Protein AF-A0A8D8GFH3-F1 (afdb_monomer_lite)

Structure (mmCIF, N/CA/C/O backbone):
data_AF-A0A8D8GFH3-F1
#
_entry.id   AF-A0A8D8GFH3-F1
#
loop_
_atom_site.group_PDB
_atom_site.id
_atom_site.type_symbol
_atom_site.label_atom_id
_atom_site.label_alt_id
_atom_site.label_comp_id
_atom_site.label_asym_id
_atom_site.label_entity_id
_atom_site.label_seq_id
_atom_site.pdbx_PDB_ins_code
_atom_site.Cartn_x
_atom_site.Cartn_y
_atom_site.Cartn_z
_atom_site.occupancy
_atom_site.B_iso_or_equiv
_atom_site.auth_seq_id
_atom_site.auth_comp_id
_atom_site.auth_asym_id
_atom_site.auth_atom_id
_atom_site.pdbx_PDB_model_num
ATOM 1 N N . MET A 1 1 ? 18.811 3.735 5.723 1.00 39.22 1 MET A N 1
ATOM 2 C CA . MET A 1 1 ? 17.734 2.900 6.300 1.00 39.22 1 MET A CA 1
ATOM 3 C C . MET A 1 1 ? 17.275 1.910 5.235 1.00 39.22 1 MET A C 1
ATOM 5 O O . MET A 1 1 ? 16.913 2.349 4.151 1.00 39.22 1 MET A O 1
ATOM 9 N N . ASN A 1 2 ? 17.375 0.601 5.486 1.00 45.66 2 ASN A N 1
ATOM 10 C CA . ASN A 1 2 ? 16.942 -0.440 4.546 1.00 45.66 2 ASN A CA 1
ATOM 11 C C . ASN A 1 2 ? 15.467 -0.772 4.809 1.00 45.66 2 ASN A C 1
ATOM 13 O O . ASN A 1 2 ? 15.152 -1.454 5.780 1.00 45.66 2 ASN A O 1
ATOM 17 N N . PHE A 1 3 ? 14.563 -0.283 3.960 1.00 50.16 3 PHE A N 1
ATOM 18 C CA . PHE A 1 3 ? 13.134 -0.605 4.031 1.00 50.16 3 PHE A CA 1
ATOM 19 C C . PHE A 1 3 ? 12.883 -1.951 3.352 1.00 50.16 3 PHE A C 1
ATOM 21 O O . PHE A 1 3 ? 12.382 -2.020 2.232 1.00 50.16 3 PHE A O 1
ATOM 28 N N . ARG A 1 4 ? 13.313 -3.034 4.007 1.00 62.78 4 ARG A N 1
ATOM 29 C CA . ARG A 1 4 ? 13.026 -4.392 3.543 1.00 62.78 4 ARG A CA 1
ATOM 30 C C . ARG A 1 4 ? 11.594 -4.749 3.932 1.00 62.78 4 ARG A C 1
ATOM 32 O O . ARG A 1 4 ? 11.185 -4.516 5.070 1.00 62.78 4 ARG A O 1
ATOM 39 N N . PHE A 1 5 ? 10.849 -5.317 2.991 1.00 64.62 5 PHE A N 1
ATOM 40 C CA . PHE A 1 5 ? 9.563 -5.937 3.279 1.00 64.62 5 PHE A CA 1
ATOM 41 C C . PHE A 1 5 ? 9.775 -7.066 4.299 1.00 64.62 5 PHE A C 1
ATOM 43 O O . PHE A 1 5 ? 10.548 -7.996 4.062 1.00 64.62 5 PHE A O 1
ATOM 50 N N . GLN A 1 6 ? 9.149 -6.947 5.470 1.00 64.31 6 GLN A N 1
ATOM 51 C CA . GLN A 1 6 ? 9.211 -7.965 6.516 1.00 64.31 6 GLN A CA 1
ATOM 52 C C . GLN A 1 6 ? 7.982 -8.866 6.412 1.00 64.31 6 GLN A C 1
ATOM 54 O O . GLN A 1 6 ? 6.933 -8.601 7.004 1.00 64.31 6 GLN A O 1
ATOM 59 N N . ARG A 1 7 ? 8.133 -9.960 5.661 1.00 54.84 7 ARG A N 1
ATOM 60 C CA . ARG A 1 7 ? 7.148 -11.040 5.599 1.00 54.84 7 ARG A CA 1
ATOM 61 C C . ARG A 1 7 ? 6.998 -11.669 6.987 1.00 54.84 7 ARG A C 1
ATOM 63 O O . ARG A 1 7 ? 7.903 -12.351 7.459 1.00 54.84 7 ARG A O 1
ATOM 70 N N . GLN A 1 8 ? 5.855 -11.478 7.643 1.00 54.62 8 GLN A N 1
ATOM 71 C CA . GLN A 1 8 ? 5.451 -12.362 8.739 1.00 54.62 8 GLN A CA 1
ATOM 72 C C . GLN A 1 8 ? 4.660 -13.507 8.116 1.00 54.62 8 GLN A C 1
ATOM 74 O O . GLN A 1 8 ? 3.523 -13.326 7.695 1.00 54.62 8 GLN A O 1
ATOM 79 N N . LEU A 1 9 ? 5.293 -14.673 8.008 1.00 47.00 9 LEU A N 1
ATOM 80 C CA . LEU A 1 9 ? 4.669 -15.902 7.530 1.00 47.00 9 LEU A CA 1
ATOM 81 C C . LEU A 1 9 ? 3.584 -16.340 8.531 1.00 47.00 9 LEU A C 1
ATOM 83 O O . LEU A 1 9 ? 3.854 -17.070 9.477 1.00 47.00 9 LEU A O 1
ATOM 87 N N . ALA A 1 10 ? 2.350 -15.889 8.322 1.00 39.53 10 ALA A N 1
ATOM 88 C CA . ALA A 1 10 ? 1.160 -16.504 8.892 1.00 39.53 10 ALA A CA 1
ATOM 89 C C . ALA A 1 10 ? 0.325 -17.035 7.724 1.00 39.53 10 ALA A C 1
ATOM 91 O O . ALA A 1 10 ? -0.402 -16.297 7.064 1.00 39.53 10 ALA A O 1
ATOM 92 N N . ARG A 1 11 ? 0.495 -18.329 7.427 1.00 39.97 11 ARG A N 1
ATOM 93 C CA . ARG A 1 11 ? -0.386 -19.078 6.528 1.00 39.97 11 ARG A CA 1
ATOM 94 C C . ARG A 1 11 ? -1.820 -18.976 7.054 1.00 39.97 11 ARG A C 1
ATOM 96 O O . ARG A 1 11 ? -2.107 -19.498 8.124 1.00 39.97 11 ARG A O 1
ATOM 103 N N . ASN A 1 12 ? -2.707 -18.379 6.271 1.00 35.22 12 ASN A N 1
ATOM 104 C CA . ASN A 1 12 ? -4.047 -18.914 6.068 1.00 35.22 12 ASN A CA 1
ATOM 105 C C . ASN A 1 12 ? -4.534 -18.448 4.699 1.00 35.22 12 ASN A C 1
ATOM 107 O O . ASN A 1 12 ? -4.760 -17.264 4.466 1.00 35.22 12 ASN A O 1
ATOM 111 N N . VAL A 1 13 ? -4.597 -19.408 3.781 1.00 42.31 13 VAL A N 1
ATOM 112 C CA . VAL A 1 13 ? -5.234 -19.251 2.479 1.00 42.31 13 VAL A CA 1
ATOM 113 C C . VAL A 1 13 ? -6.728 -19.345 2.742 1.00 42.31 13 VAL A C 1
ATOM 115 O O . VAL A 1 13 ? -7.202 -20.327 3.310 1.00 42.31 13 VAL A O 1
ATOM 118 N N . SER A 1 14 ? -7.469 -18.313 2.377 1.00 37.19 14 SER A N 1
ATOM 119 C CA . SER A 1 14 ? -8.915 -18.411 2.246 1.00 37.19 14 SER A CA 1
ATOM 120 C C . SER A 1 14 ? -9.296 -17.582 1.035 1.00 37.19 14 SER A C 1
ATOM 122 O O . SER A 1 14 ? -9.173 -16.356 1.050 1.00 37.19 14 SER A O 1
ATOM 124 N N . ASP A 1 15 ? -9.657 -18.304 -0.022 1.00 43.97 15 ASP A N 1
ATOM 125 C CA . ASP A 1 15 ? -10.287 -17.799 -1.231 1.00 43.97 15 ASP A CA 1
ATOM 126 C C . ASP A 1 15 ? -11.430 -16.852 -0.880 1.00 43.97 15 ASP A C 1
ATOM 128 O O . ASP A 1 15 ? -12.346 -17.243 -0.159 1.00 43.97 15 ASP A O 1
ATOM 132 N N . LEU A 1 16 ? -11.405 -15.634 -1.422 1.00 42.84 16 LEU A N 1
ATOM 133 C CA . LEU A 1 16 ? -12.614 -14.838 -1.595 1.00 42.84 16 LEU A CA 1
ATOM 134 C C . LEU A 1 16 ? -12.571 -14.156 -2.961 1.00 42.84 16 LEU A C 1
ATOM 136 O O . LEU A 1 16 ? -11.611 -13.474 -3.320 1.00 42.84 16 LEU A O 1
ATOM 140 N N . SER A 1 17 ? -13.622 -14.442 -3.720 1.00 40.19 17 SER A N 1
ATOM 141 C CA . SER A 1 17 ? -13.832 -14.140 -5.127 1.00 40.19 17 SER A CA 1
ATOM 142 C C . SER A 1 17 ? -14.136 -12.668 -5.417 1.00 40.19 17 SER A C 1
ATOM 144 O O . SER A 1 17 ? -14.586 -11.911 -4.562 1.00 40.19 17 SER A O 1
ATOM 146 N N . MET A 1 18 ? -13.931 -12.332 -6.690 1.00 51.75 18 MET A N 1
ATOM 147 C CA . MET A 1 18 ? -14.259 -11.100 -7.414 1.00 51.75 18 MET A CA 1
ATOM 148 C C . MET A 1 18 ? -15.718 -10.616 -7.282 1.00 51.75 18 MET A C 1
ATOM 150 O O . MET A 1 18 ? -16.631 -11.433 -7.371 1.00 51.75 18 MET A O 1
ATOM 154 N N . ALA A 1 19 ? -15.895 -9.289 -7.202 1.00 44.94 19 ALA A N 1
ATOM 155 C CA . ALA A 1 19 ? -16.956 -8.450 -7.808 1.00 44.94 19 ALA A CA 1
ATOM 156 C C . ALA A 1 19 ? -16.623 -6.978 -7.451 1.00 44.94 19 ALA A C 1
ATOM 158 O O . ALA A 1 19 ? -16.499 -6.652 -6.275 1.00 44.94 19 ALA A O 1
ATOM 159 N N . ASP A 1 20 ? -16.098 -6.145 -8.354 1.00 44.56 20 ASP A N 1
ATOM 160 C CA . ASP A 1 20 ? -16.771 -5.300 -9.363 1.00 44.56 20 ASP A CA 1
ATOM 161 C C . ASP A 1 20 ? -17.865 -4.355 -8.826 1.00 44.56 20 ASP A C 1
ATOM 163 O O . ASP A 1 20 ? -18.964 -4.804 -8.510 1.00 44.56 20 ASP A O 1
ATOM 167 N N . SER A 1 21 ? -17.565 -3.047 -8.770 1.00 48.81 21 SER A N 1
ATOM 168 C CA . SER A 1 21 ? -18.342 -1.967 -9.422 1.00 48.81 21 SER A CA 1
ATOM 169 C C . SER A 1 21 ? -18.085 -0.583 -8.804 1.00 48.81 21 SER A C 1
ATOM 171 O O . SER A 1 21 ? -18.292 -0.365 -7.615 1.00 48.81 21 SER A O 1
ATOM 173 N N . GLY A 1 22 ? -17.727 0.372 -9.670 1.00 36.47 22 GLY A N 1
ATOM 174 C CA . GLY A 1 22 ? -18.388 1.682 -9.740 1.00 36.47 22 GLY A CA 1
ATOM 175 C C . GLY A 1 22 ? -18.025 2.763 -8.719 1.00 36.47 22 GLY A C 1
ATOM 176 O O . GLY A 1 22 ? -18.653 2.895 -7.675 1.00 36.47 22 GLY A O 1
ATOM 177 N N . PHE A 1 23 ? -17.101 3.643 -9.106 1.00 45.78 23 PHE A N 1
ATOM 178 C CA . PHE A 1 23 ? -16.964 4.991 -8.550 1.00 45.78 23 PHE A CA 1
ATOM 179 C C . PHE A 1 23 ? -18.171 5.845 -8.971 1.00 45.78 23 PHE A C 1
ATOM 181 O O . PHE A 1 23 ? -18.393 6.055 -10.162 1.00 45.78 23 PHE A O 1
ATOM 188 N N . GLY A 1 24 ? -18.928 6.344 -7.997 1.00 37.34 24 GLY A N 1
ATOM 189 C CA . GLY A 1 24 ? -20.007 7.309 -8.191 1.00 37.34 24 GLY A CA 1
ATOM 190 C C . GLY A 1 24 ? -20.052 8.265 -7.008 1.00 37.34 24 GLY A C 1
ATOM 191 O O . GLY A 1 24 ? -20.687 7.983 -5.996 1.00 37.34 24 GLY A O 1
ATOM 192 N N . SER A 1 25 ? -19.315 9.366 -7.120 1.00 54.28 25 SER A N 1
ATOM 193 C CA . SER A 1 25 ? -19.475 10.530 -6.254 1.00 54.28 25 SER A CA 1
ATOM 194 C C . SER A 1 25 ? -20.793 11.211 -6.591 1.00 54.28 25 SER A C 1
ATOM 196 O O . SER A 1 25 ? -20.949 11.617 -7.732 1.00 54.28 25 SER A O 1
ATOM 198 N N . ASP A 1 26 ? -21.679 11.363 -5.608 1.00 39.81 26 ASP A N 1
ATOM 199 C CA . ASP A 1 26 ? -22.520 12.554 -5.446 1.00 39.81 26 ASP A CA 1
ATOM 200 C C . ASP A 1 26 ? -23.085 12.581 -4.019 1.00 39.81 26 ASP A C 1
ATOM 202 O O . ASP A 1 26 ? -23.934 11.783 -3.622 1.00 39.81 26 ASP A O 1
ATOM 206 N N . ALA A 1 27 ? -22.562 13.503 -3.211 1.00 49.94 27 ALA A N 1
ATOM 207 C CA . ALA A 1 27 ? -23.047 13.766 -1.866 1.00 49.94 27 ALA A CA 1
ATOM 208 C C . ALA A 1 27 ? -24.216 14.758 -1.939 1.00 49.94 27 ALA A C 1
ATOM 210 O O . ALA A 1 27 ? -24.003 15.963 -2.038 1.00 49.94 27 ALA A O 1
ATOM 211 N N . THR A 1 28 ? -25.450 14.257 -1.854 1.00 47.88 28 THR A N 1
ATOM 212 C CA . THR A 1 28 ? -26.627 15.071 -1.512 1.00 47.88 28 THR A CA 1
ATOM 213 C C . THR A 1 28 ? -27.231 14.541 -0.218 1.00 47.88 28 THR A C 1
ATOM 215 O O . THR A 1 28 ? -27.579 13.368 -0.103 1.00 47.88 28 THR A O 1
ATOM 218 N N . ALA A 1 29 ? -27.304 15.414 0.785 1.00 60.75 29 ALA A N 1
ATOM 219 C CA . ALA A 1 29 ? -27.853 15.123 2.099 1.00 60.75 29 ALA A CA 1
ATOM 220 C C . ALA A 1 29 ? -29.370 14.900 2.033 1.00 60.75 29 ALA A C 1
ATOM 222 O O . ALA A 1 29 ? -30.078 15.721 1.454 1.00 60.75 29 ALA A O 1
ATOM 223 N N . SER A 1 30 ? -29.878 13.853 2.689 1.00 45.44 30 SER A N 1
ATOM 224 C CA . SER A 1 30 ? -31.253 13.803 3.206 1.00 45.44 30 SER A CA 1
ATOM 225 C C . SER A 1 30 ? -31.409 12.718 4.273 1.00 45.44 30 SER A C 1
ATOM 227 O O . SER A 1 30 ? -31.017 11.569 4.091 1.00 45.44 30 SER A O 1
ATOM 229 N N . THR A 1 31 ? -31.995 13.123 5.395 1.00 56.75 31 THR A N 1
ATOM 230 C CA . THR A 1 31 ? -32.402 12.297 6.534 1.00 56.75 31 THR A CA 1
ATOM 231 C C . THR A 1 31 ? -33.651 11.482 6.188 1.00 56.75 31 THR A C 1
ATOM 233 O O . THR A 1 31 ? -34.664 12.069 5.817 1.00 56.75 31 THR A O 1
ATOM 236 N N . ALA A 1 32 ? -33.624 10.159 6.381 1.00 44.66 32 ALA A N 1
ATOM 237 C CA . ALA A 1 32 ? -34.824 9.322 6.472 1.00 44.66 32 ALA A CA 1
ATOM 238 C C . ALA A 1 32 ? -34.567 8.085 7.357 1.00 44.66 32 ALA A C 1
ATOM 240 O O . ALA A 1 32 ? -33.535 7.427 7.239 1.00 44.66 32 ALA A O 1
ATOM 241 N N . ASN A 1 33 ? -35.508 7.805 8.263 1.00 55.91 33 ASN A N 1
ATOM 242 C CA . ASN A 1 33 ? -35.504 6.681 9.202 1.00 55.91 33 ASN A CA 1
ATOM 243 C C . ASN A 1 33 ? -35.564 5.317 8.490 1.00 55.91 33 ASN A C 1
ATOM 245 O O . ASN A 1 33 ? -36.371 5.126 7.585 1.00 55.91 33 ASN A O 1
ATOM 249 N N . GLY A 1 34 ? -34.771 4.358 8.979 1.00 45.69 34 GLY A N 1
ATOM 250 C CA . GLY A 1 34 ? -34.767 2.954 8.559 1.00 45.69 34 GLY A CA 1
ATOM 251 C C . GLY A 1 34 ? -33.372 2.341 8.712 1.00 45.69 34 GLY A C 1
ATOM 252 O O . GLY A 1 34 ? -32.429 2.762 8.044 1.00 45.69 34 GLY A O 1
ATOM 253 N N . GLU A 1 35 ? -33.222 1.381 9.623 1.00 55.16 35 GLU A N 1
ATOM 254 C CA . GLU A 1 35 ? -31.974 0.672 9.936 1.00 55.16 35 GLU A CA 1
ATOM 255 C C . GLU A 1 35 ? -31.426 -0.122 8.735 1.00 55.16 35 GLU A C 1
ATOM 257 O O . GLU A 1 35 ? -31.625 -1.323 8.657 1.00 55.16 35 GLU A O 1
ATOM 262 N N . THR A 1 36 ? -30.713 0.536 7.815 1.00 54.75 36 THR A N 1
ATOM 263 C CA . THR A 1 36 ? -29.675 -0.062 6.935 1.00 54.75 36 THR A CA 1
ATOM 264 C C . THR A 1 36 ? -28.762 0.963 6.245 1.00 54.75 36 THR A C 1
ATOM 266 O O . THR A 1 36 ? -27.746 0.566 5.685 1.00 54.75 36 THR A O 1
ATOM 269 N N . ASN A 1 37 ? -29.022 2.274 6.309 1.00 59.62 37 ASN A N 1
ATOM 270 C CA . ASN A 1 37 ? -28.221 3.275 5.585 1.00 59.62 37 ASN A CA 1
ATOM 271 C C . ASN A 1 37 ? -27.356 4.133 6.515 1.00 59.62 37 ASN A C 1
ATOM 273 O O . ASN A 1 37 ? -27.566 5.339 6.646 1.00 59.62 37 ASN A O 1
ATOM 277 N N . LYS A 1 38 ? -26.357 3.532 7.176 1.00 71.88 38 LYS A N 1
ATOM 278 C CA . LYS A 1 38 ? -25.293 4.349 7.773 1.00 71.88 38 LYS A CA 1
ATOM 279 C C . LYS A 1 38 ? -24.364 4.816 6.643 1.00 71.88 38 LYS A C 1
ATOM 281 O O . LYS A 1 38 ? -23.830 3.957 5.943 1.00 71.88 38 LYS A O 1
ATOM 286 N N . PRO A 1 39 ? -24.145 6.131 6.459 1.00 81.56 39 PRO A N 1
ATOM 287 C CA . PRO A 1 39 ? -23.227 6.616 5.438 1.00 81.56 39 PRO A CA 1
ATOM 288 C C . PRO A 1 39 ? -21.818 6.088 5.714 1.00 81.56 39 PRO A C 1
ATOM 290 O O . PRO A 1 39 ? -21.339 6.139 6.851 1.00 81.56 39 PRO A O 1
ATOM 293 N N . PHE A 1 40 ? -21.177 5.577 4.664 1.00 84.50 40 PHE A N 1
ATOM 294 C CA . PHE A 1 40 ? -19.807 5.082 4.714 1.00 84.50 40 PHE A CA 1
ATOM 295 C C . PHE A 1 40 ? -18.855 6.187 5.182 1.00 84.50 40 PHE A C 1
ATOM 297 O O . PHE A 1 40 ? -18.879 7.312 4.676 1.00 84.50 40 PHE A O 1
ATOM 304 N N . CYS A 1 41 ? -18.008 5.886 6.163 1.00 91.94 41 CYS A N 1
ATOM 305 C CA . CYS A 1 41 ? -17.041 6.849 6.663 1.00 91.94 41 CYS A CA 1
ATOM 306 C C . CYS A 1 41 ? -15.857 6.995 5.694 1.00 91.94 41 CYS A C 1
ATOM 308 O O . CYS A 1 41 ? -14.994 6.124 5.608 1.00 91.94 41 CYS A O 1
ATOM 310 N N . PHE A 1 42 ? -15.761 8.158 5.044 1.00 87.69 42 PHE A N 1
ATOM 311 C CA . PHE A 1 42 ? -14.651 8.522 4.149 1.00 87.69 42 PHE A CA 1
ATOM 312 C C . PHE A 1 42 ? -13.352 8.928 4.869 1.00 87.69 42 PHE A C 1
ATOM 314 O O . PHE A 1 42 ? -12.369 9.287 4.224 1.00 87.69 42 PHE A O 1
ATOM 321 N N . GLY A 1 43 ? -13.325 8.866 6.201 1.00 88.44 43 GLY A N 1
ATOM 322 C CA . GLY A 1 43 ? -12.140 9.159 7.001 1.00 88.44 43 GLY A CA 1
ATOM 323 C C . GLY A 1 43 ? -12.493 9.822 8.325 1.00 88.44 43 GLY A C 1
ATOM 324 O O . GLY A 1 43 ? -13.103 10.886 8.365 1.00 88.44 43 GLY A O 1
ATOM 325 N N . CYS A 1 44 ? -12.089 9.200 9.429 1.00 92.12 44 CYS A N 1
ATOM 326 C CA . CYS A 1 44 ? -12.182 9.780 10.766 1.00 92.12 44 CYS A CA 1
ATOM 327 C C . CYS A 1 44 ? -10.980 9.358 11.622 1.00 92.12 44 CYS A C 1
ATOM 329 O O . CYS A 1 44 ? -10.181 8.514 11.221 1.00 92.12 44 CYS A O 1
ATOM 331 N N . LEU A 1 45 ? -10.874 9.925 12.827 1.00 85.81 45 LEU A N 1
ATOM 332 C CA . LEU A 1 45 ? -9.805 9.620 13.789 1.00 85.81 45 LEU A CA 1
ATOM 333 C C . LEU A 1 45 ? -10.194 8.545 14.821 1.00 85.81 45 LEU A C 1
ATOM 335 O O . LEU A 1 45 ? -9.438 8.273 15.752 1.00 85.81 45 LEU A O 1
ATOM 339 N N . SER A 1 46 ? -11.378 7.938 14.696 1.00 86.19 46 SER A N 1
ATOM 340 C CA . SER A 1 46 ? -11.833 6.929 15.654 1.00 86.19 46 SER A CA 1
ATOM 341 C C . SER A 1 46 ? -11.088 5.608 15.469 1.00 86.19 46 SER A C 1
ATOM 343 O O . SER A 1 46 ? -11.134 4.995 14.403 1.00 86.19 46 SER A O 1
ATOM 345 N N . MET A 1 47 ? -10.486 5.113 16.553 1.00 82.12 47 MET A N 1
ATOM 346 C CA . MET A 1 47 ? -9.803 3.812 16.600 1.00 82.12 47 MET A CA 1
ATOM 347 C C . MET A 1 47 ? -10.745 2.615 16.394 1.00 82.12 47 MET A C 1
ATOM 349 O O . MET A 1 47 ? -10.284 1.512 16.113 1.00 82.12 47 MET A O 1
ATOM 353 N N . TYR A 1 48 ? -12.055 2.827 16.548 1.00 83.75 48 TYR A N 1
ATOM 354 C CA . TYR A 1 48 ? -13.083 1.786 16.477 1.00 83.75 48 TYR A CA 1
ATOM 355 C C . TYR A 1 48 ? -14.011 1.951 15.265 1.00 83.75 48 TYR A C 1
ATOM 357 O O . TYR A 1 48 ? -15.030 1.265 15.172 1.00 83.75 48 TYR A O 1
ATOM 365 N N . CYS A 1 49 ? -13.695 2.862 14.337 1.00 90.44 49 CYS A N 1
ATOM 366 C CA . CYS A 1 49 ? -14.479 3.018 13.116 1.00 90.44 49 CYS A CA 1
ATOM 367 C C . CYS A 1 49 ? -14.287 1.803 12.202 1.00 90.44 49 CYS A C 1
ATOM 369 O O . CYS A 1 49 ? -13.187 1.569 11.701 1.00 90.44 49 CYS A O 1
ATOM 371 N N . LYS A 1 50 ? -15.361 1.035 11.983 1.00 90.88 50 LYS A N 1
ATOM 372 C CA . LYS A 1 50 ? -15.323 -0.189 11.172 1.00 90.88 50 LYS A CA 1
ATOM 373 C C . LYS A 1 50 ? -14.910 0.094 9.727 1.00 90.88 50 LYS A C 1
ATOM 375 O O . LYS A 1 50 ? -13.978 -0.546 9.257 1.00 90.88 50 LYS A O 1
ATOM 380 N N . ASP A 1 51 ? -15.503 1.099 9.092 1.00 93.56 51 ASP A N 1
ATOM 381 C CA . ASP A 1 51 ? -15.228 1.440 7.691 1.00 93.56 51 ASP A CA 1
ATOM 382 C C . ASP A 1 51 ? -13.753 1.835 7.494 1.00 93.56 51 ASP A C 1
ATOM 384 O O . ASP A 1 51 ? -13.066 1.315 6.619 1.00 93.56 51 ASP A O 1
ATOM 388 N N . CYS A 1 52 ? -13.204 2.682 8.376 1.00 91.31 52 CYS A N 1
ATOM 389 C CA . CYS A 1 52 ? -11.789 3.067 8.320 1.00 91.31 52 CYS A CA 1
ATOM 390 C C . CYS A 1 52 ? -10.848 1.865 8.536 1.00 91.31 52 CYS A C 1
ATOM 392 O O . CYS A 1 52 ? -9.818 1.755 7.868 1.00 91.31 52 CYS A O 1
ATOM 394 N N . LEU A 1 53 ? -11.192 0.953 9.456 1.00 90.56 53 LEU A N 1
ATOM 395 C CA . LEU A 1 53 ? -10.424 -0.275 9.699 1.00 90.56 53 LEU A CA 1
ATOM 396 C C . LEU A 1 53 ? -10.479 -1.239 8.507 1.00 90.56 53 LEU A C 1
ATOM 398 O O . LEU A 1 53 ? -9.486 -1.912 8.206 1.00 90.56 53 LEU A O 1
ATOM 402 N N . GLU A 1 54 ? -11.624 -1.316 7.838 1.00 92.69 54 GLU A N 1
ATOM 403 C CA . GLU A 1 54 ? -11.831 -2.135 6.651 1.00 92.69 54 GLU A CA 1
ATOM 404 C C . GLU A 1 54 ? -11.015 -1.607 5.469 1.00 92.69 54 GLU A C 1
ATOM 406 O O . GLU A 1 54 ? -10.186 -2.349 4.938 1.00 92.69 54 GLU A O 1
ATOM 411 N N . ILE A 1 55 ? -11.131 -0.315 5.140 1.00 92.75 55 ILE A N 1
ATOM 412 C CA . ILE A 1 55 ? -10.337 0.327 4.078 1.00 92.75 55 ILE A CA 1
ATOM 413 C C . ILE A 1 55 ? -8.842 0.139 4.336 1.00 92.75 55 ILE A C 1
ATOM 415 O O . ILE A 1 55 ? -8.101 -0.268 3.442 1.00 92.75 55 ILE A O 1
ATOM 419 N N . GLN A 1 56 ? -8.381 0.380 5.569 1.00 92.94 56 GLN A N 1
ATOM 420 C CA . GLN A 1 56 ? -6.973 0.186 5.920 1.00 92.94 56 GLN A CA 1
ATOM 421 C C . GLN A 1 56 ? -6.540 -1.278 5.739 1.00 92.94 56 GLN A C 1
ATOM 423 O O . GLN A 1 56 ? -5.416 -1.543 5.312 1.00 92.94 56 GLN A O 1
ATOM 428 N N . THR A 1 57 ? -7.416 -2.240 6.043 1.00 93.94 57 THR A N 1
ATOM 429 C CA . THR A 1 57 ? -7.137 -3.670 5.845 1.00 93.94 57 THR A CA 1
ATOM 430 C C . THR A 1 57 ? -7.037 -4.025 4.365 1.00 93.94 57 THR A C 1
ATOM 432 O O . THR A 1 57 ? -6.117 -4.748 3.984 1.00 93.94 57 THR A O 1
ATOM 435 N N . ILE A 1 58 ? -7.937 -3.503 3.532 1.00 95.88 58 ILE A N 1
ATOM 436 C CA . ILE A 1 58 ? -7.904 -3.703 2.079 1.00 95.88 58 ILE A CA 1
ATOM 437 C C . ILE A 1 58 ? -6.622 -3.099 1.497 1.00 95.88 58 ILE A C 1
ATOM 439 O O . ILE A 1 58 ? -5.889 -3.790 0.793 1.00 95.88 58 ILE A O 1
ATOM 443 N N . ALA A 1 59 ? -6.295 -1.858 1.861 1.00 96.06 59 ALA A N 1
ATOM 444 C CA . ALA A 1 59 ? -5.095 -1.177 1.387 1.00 96.06 59 ALA A CA 1
ATOM 445 C C . ALA A 1 59 ? -3.805 -1.917 1.791 1.00 96.06 59 ALA A C 1
ATOM 447 O O . ALA A 1 59 ? -2.908 -2.095 0.968 1.00 96.06 59 ALA A O 1
ATOM 448 N N . LEU A 1 60 ? -3.719 -2.415 3.033 1.00 96.00 60 LEU A N 1
ATOM 449 C CA . LEU A 1 60 ? -2.588 -3.241 3.477 1.00 96.00 60 LEU A CA 1
ATOM 450 C C . LEU A 1 60 ? -2.445 -4.511 2.630 1.00 96.00 60 LEU A C 1
ATOM 452 O O . LEU A 1 60 ? -1.336 -4.811 2.197 1.00 96.00 60 LEU A O 1
ATOM 456 N N . LYS A 1 61 ? -3.548 -5.225 2.359 1.00 96.62 61 LYS A N 1
ATOM 457 C CA . LYS A 1 61 ? -3.537 -6.432 1.515 1.00 96.62 61 LYS A CA 1
ATOM 458 C C . LYS A 1 61 ? -3.097 -6.129 0.083 1.00 96.62 61 LYS A C 1
ATOM 460 O O . LYS A 1 61 ? -2.317 -6.886 -0.480 1.00 96.62 61 LYS A O 1
ATOM 465 N N . GLN A 1 62 ? -3.569 -5.027 -0.497 1.00 97.88 62 GLN A N 1
ATOM 466 C CA . GLN A 1 62 ? -3.201 -4.622 -1.856 1.00 97.88 62 GLN A CA 1
ATOM 467 C C . GLN A 1 62 ? -1.706 -4.311 -1.971 1.00 97.88 62 GLN A C 1
ATOM 469 O O . GLN A 1 62 ? -1.044 -4.786 -2.891 1.00 97.88 62 GLN A O 1
ATOM 474 N N . VAL A 1 63 ? -1.152 -3.545 -1.025 1.00 97.75 63 VAL A N 1
ATOM 475 C CA . VAL A 1 63 ? 0.286 -3.240 -1.024 1.00 97.75 63 VAL A CA 1
ATOM 476 C C . VAL A 1 63 ? 1.116 -4.498 -0.760 1.00 97.75 63 VAL A C 1
ATOM 478 O O . VAL A 1 63 ? 2.152 -4.686 -1.395 1.00 97.75 63 VAL A O 1
ATOM 481 N N . GLU A 1 64 ? 0.656 -5.387 0.122 1.00 96.81 64 GLU A N 1
ATOM 482 C CA . GLU A 1 64 ? 1.301 -6.680 0.363 1.00 96.81 64 GLU A CA 1
ATOM 483 C C . GLU A 1 64 ? 1.341 -7.558 -0.891 1.00 96.81 64 GLU A C 1
ATOM 485 O O . GLU A 1 64 ? 2.407 -8.071 -1.224 1.00 96.81 64 GLU A O 1
ATOM 490 N N . ASP A 1 65 ? 0.231 -7.683 -1.625 1.00 97.44 65 ASP A N 1
ATOM 491 C CA . ASP A 1 65 ? 0.185 -8.440 -2.883 1.00 97.44 65 ASP A CA 1
ATOM 492 C C . ASP A 1 65 ? 1.171 -7.884 -3.920 1.00 97.44 65 ASP A C 1
ATOM 494 O O . ASP A 1 65 ? 1.946 -8.635 -4.515 1.00 97.44 65 ASP A O 1
ATOM 498 N N . LEU A 1 66 ? 1.218 -6.558 -4.091 1.00 97.06 66 LEU A N 1
ATOM 499 C CA . LEU A 1 66 ? 2.159 -5.916 -5.012 1.00 97.06 66 LEU A CA 1
ATOM 500 C C . LEU A 1 66 ? 3.620 -6.212 -4.643 1.00 97.06 66 LEU A C 1
ATOM 502 O O . LEU A 1 66 ? 4.425 -6.535 -5.522 1.00 97.06 66 LEU A O 1
ATOM 506 N N . LEU A 1 67 ? 3.964 -6.131 -3.354 1.00 96.75 67 LEU A N 1
ATOM 507 C CA . LEU A 1 67 ? 5.315 -6.417 -2.867 1.00 96.75 67 LEU A CA 1
ATOM 508 C C . LEU A 1 67 ? 5.670 -7.907 -2.999 1.00 96.75 67 LEU A C 1
ATOM 510 O O . LEU A 1 67 ? 6.780 -8.227 -3.423 1.00 96.75 67 LEU A O 1
ATOM 514 N N . LEU A 1 68 ? 4.734 -8.816 -2.718 1.00 96.56 68 LEU A N 1
ATOM 515 C CA . LEU A 1 68 ? 4.932 -10.262 -2.876 1.00 96.56 68 LEU A CA 1
ATOM 516 C C . LEU A 1 68 ? 5.098 -10.666 -4.342 1.00 96.56 68 LEU A C 1
ATOM 518 O O . LEU A 1 68 ? 5.939 -11.503 -4.671 1.00 96.56 68 LEU A O 1
ATOM 522 N N . ARG A 1 69 ? 4.326 -10.061 -5.247 1.00 96.50 69 ARG A N 1
ATOM 523 C CA . ARG A 1 69 ? 4.477 -10.289 -6.687 1.00 96.50 69 ARG A CA 1
ATOM 524 C C . ARG A 1 69 ? 5.844 -9.830 -7.170 1.00 96.50 69 ARG A C 1
ATOM 526 O O . ARG A 1 69 ? 6.471 -10.557 -7.939 1.00 96.50 69 ARG A O 1
ATOM 533 N N . LEU A 1 70 ? 6.332 -8.685 -6.697 1.00 95.38 70 LEU A N 1
ATOM 534 C CA . LEU A 1 70 ? 7.684 -8.224 -7.000 1.00 95.38 70 LEU A CA 1
ATOM 535 C C . LEU A 1 70 ? 8.748 -9.206 -6.484 1.00 95.38 70 LEU A C 1
ATOM 537 O O . LEU A 1 70 ? 9.599 -9.632 -7.261 1.00 95.38 70 LEU A O 1
ATOM 541 N N . GLU A 1 71 ? 8.646 -9.633 -5.223 1.00 94.50 71 GLU A N 1
ATOM 542 C CA . GLU A 1 71 ? 9.551 -10.624 -4.618 1.00 94.50 71 GLU A CA 1
ATOM 543 C C . GLU A 1 71 ? 9.559 -11.944 -5.413 1.00 94.50 71 GLU A C 1
ATOM 545 O O . GLU A 1 71 ? 10.616 -12.519 -5.667 1.00 94.50 71 GLU A O 1
ATOM 550 N N . SER A 1 72 ? 8.391 -12.398 -5.885 1.00 95.44 72 SER A N 1
ATOM 551 C CA . SER A 1 72 ? 8.265 -13.624 -6.687 1.00 95.44 72 SER A CA 1
ATOM 552 C C . SER A 1 72 ? 8.938 -13.547 -8.060 1.00 95.44 72 SER A C 1
ATOM 554 O O . SER A 1 72 ? 9.296 -14.573 -8.631 1.00 95.44 72 SER A O 1
ATOM 556 N N . LYS A 1 73 ? 9.078 -12.343 -8.626 1.00 94.44 73 LYS A N 1
ATOM 557 C CA . LYS A 1 73 ? 9.799 -12.133 -9.887 1.00 94.44 73 LYS A CA 1
ATOM 558 C C . LYS A 1 73 ? 11.289 -11.983 -9.638 1.00 94.44 73 LYS A C 1
ATOM 560 O O . LYS A 1 73 ? 12.083 -12.515 -10.405 1.00 94.44 73 LYS A O 1
ATOM 565 N N . GLU A 1 74 ? 11.660 -11.311 -8.555 1.00 94.12 74 GLU A N 1
ATOM 566 C CA . GLU A 1 74 ? 13.051 -11.148 -8.144 1.00 94.12 74 GLU A CA 1
ATOM 567 C C . GLU A 1 74 ? 13.711 -12.494 -7.809 1.00 94.12 74 GLU A C 1
ATOM 569 O O . GLU A 1 74 ? 14.875 -12.698 -8.145 1.00 94.12 74 GLU A O 1
ATOM 574 N N . SER A 1 75 ? 12.953 -13.450 -7.260 1.00 95.69 75 SER A N 1
ATOM 575 C CA . SER A 1 75 ? 13.439 -14.807 -6.971 1.00 95.69 75 SER A CA 1
ATOM 576 C C . SER A 1 75 ? 13.806 -15.638 -8.209 1.00 95.69 75 SER A C 1
ATOM 578 O O . SER A 1 75 ? 14.477 -16.659 -8.071 1.00 95.69 75 SER A O 1
ATOM 580 N N . LEU A 1 76 ? 13.414 -15.206 -9.416 1.00 96.62 76 LEU A N 1
ATOM 581 C CA . LEU A 1 76 ? 13.830 -15.827 -10.682 1.00 96.62 76 LEU A CA 1
ATOM 582 C C . LEU A 1 76 ? 15.261 -15.441 -11.085 1.00 96.62 76 LEU A C 1
ATOM 584 O O . LEU A 1 76 ? 15.801 -15.994 -12.042 1.00 96.62 76 LEU A O 1
ATOM 588 N N . PHE A 1 77 ? 15.874 -14.490 -10.377 1.00 96.06 77 PHE A N 1
ATOM 589 C CA . PHE A 1 77 ? 17.218 -13.998 -10.638 1.00 96.06 77 PHE A CA 1
ATOM 590 C C . PHE A 1 77 ? 18.130 -14.268 -9.437 1.00 96.06 77 PHE A C 1
ATOM 592 O O . PHE A 1 77 ? 17.697 -14.194 -8.290 1.00 96.06 77 PHE A O 1
ATOM 599 N N . PRO A 1 78 ? 19.434 -14.504 -9.661 1.00 95.19 78 PRO A N 1
ATOM 600 C CA . PRO A 1 78 ? 20.393 -14.697 -8.571 1.00 95.19 78 PRO A CA 1
ATOM 601 C C . PRO A 1 78 ? 20.652 -13.412 -7.761 1.00 95.19 78 PRO A C 1
ATOM 603 O O . PRO A 1 78 ? 21.263 -13.464 -6.697 1.00 95.19 78 PRO A O 1
ATOM 606 N N . SER A 1 79 ? 20.239 -12.243 -8.271 1.00 93.56 79 SER A N 1
ATOM 607 C CA . SER A 1 79 ? 20.273 -10.960 -7.559 1.00 93.56 79 SER A CA 1
ATOM 608 C C . SER A 1 79 ? 19.373 -9.914 -8.225 1.00 93.56 79 SER A C 1
ATOM 610 O O . SER A 1 79 ? 19.120 -9.975 -9.432 1.00 93.56 79 SER A O 1
ATOM 612 N N . SER A 1 80 ? 19.001 -8.871 -7.477 1.00 89.38 80 SER A N 1
ATOM 613 C CA . SER A 1 80 ? 18.300 -7.689 -8.001 1.00 89.38 80 SER A CA 1
ATOM 614 C C . SER A 1 80 ? 19.085 -6.990 -9.115 1.00 89.38 80 SER A C 1
ATOM 616 O O . SER A 1 80 ? 18.499 -6.443 -10.045 1.00 89.38 80 SER A O 1
ATOM 618 N N . LYS A 1 81 ? 20.426 -7.025 -9.051 1.00 92.38 81 LYS A N 1
ATOM 619 C CA . LYS A 1 81 ? 21.297 -6.459 -10.090 1.00 92.38 81 LYS A CA 1
ATOM 620 C C . LYS A 1 81 ? 21.171 -7.234 -11.403 1.00 92.38 81 LYS A C 1
ATOM 622 O O . LYS A 1 81 ? 21.096 -6.616 -12.459 1.00 92.38 81 LYS A O 1
ATOM 627 N N . ALA A 1 82 ? 21.101 -8.565 -11.337 1.00 95.12 82 ALA A N 1
ATOM 628 C CA . ALA A 1 82 ? 20.876 -9.407 -12.512 1.00 95.12 82 ALA A CA 1
ATOM 629 C C . ALA A 1 82 ? 19.481 -9.175 -13.117 1.00 95.12 82 ALA A C 1
ATOM 631 O O . ALA A 1 82 ? 19.361 -9.022 -14.330 1.00 95.12 82 ALA A O 1
ATOM 632 N N . MET A 1 83 ? 18.447 -9.050 -12.275 1.00 95.25 83 MET A N 1
ATOM 633 C CA . MET A 1 83 ? 17.102 -8.664 -12.723 1.00 95.25 83 MET A CA 1
ATOM 634 C C . MET A 1 83 ? 17.108 -7.288 -13.399 1.00 95.25 83 MET A C 1
ATOM 636 O O . MET A 1 83 ? 16.540 -7.128 -14.473 1.00 95.25 83 MET A O 1
ATOM 640 N N . GLY A 1 84 ? 17.787 -6.304 -12.802 1.00 94.94 84 GLY A N 1
ATOM 641 C CA . GLY A 1 84 ? 17.916 -4.964 -13.364 1.00 94.94 84 GLY A CA 1
ATOM 642 C C . GLY A 1 84 ? 18.644 -4.946 -14.707 1.00 94.94 84 GLY A C 1
ATOM 643 O O . GLY A 1 84 ? 18.278 -4.159 -15.577 1.00 94.94 84 GLY A O 1
ATOM 644 N N . ALA A 1 85 ? 19.650 -5.803 -14.900 1.00 95.69 85 ALA A N 1
ATOM 645 C CA . ALA A 1 85 ? 20.352 -5.926 -16.177 1.00 95.69 85 ALA A CA 1
ATOM 646 C C . ALA A 1 85 ? 19.439 -6.477 -17.286 1.00 95.69 85 ALA A C 1
ATOM 648 O O . ALA A 1 85 ? 19.486 -5.984 -18.409 1.00 95.69 85 ALA A O 1
ATOM 649 N N . ALA A 1 86 ? 18.581 -7.451 -16.962 1.00 96.25 86 ALA A N 1
ATOM 650 C CA . ALA A 1 86 ? 17.592 -7.996 -17.895 1.00 96.25 86 ALA A CA 1
ATOM 651 C C . ALA A 1 86 ? 16.406 -7.041 -18.134 1.00 96.25 86 ALA A C 1
ATOM 653 O O . ALA A 1 86 ? 15.861 -6.988 -19.233 1.00 96.25 86 ALA A O 1
ATOM 654 N N . TYR A 1 87 ? 16.020 -6.270 -17.114 1.00 96.44 87 TYR A N 1
ATOM 655 C CA . TYR A 1 87 ? 14.887 -5.348 -17.145 1.00 96.44 87 TYR A CA 1
ATOM 656 C C . TYR A 1 87 ? 15.283 -3.979 -16.561 1.00 96.44 87 TYR A C 1
ATOM 658 O O . TYR A 1 87 ? 15.103 -3.733 -15.363 1.00 96.44 87 TYR A O 1
ATOM 666 N N . PRO A 1 88 ? 15.772 -3.040 -17.396 1.00 96.00 88 PRO A N 1
ATOM 667 C CA . PRO A 1 88 ? 16.323 -1.762 -16.931 1.00 96.00 88 PRO A CA 1
ATOM 668 C C . PRO A 1 88 ? 15.361 -0.893 -16.109 1.00 96.00 88 PRO A C 1
ATOM 670 O O . PRO A 1 88 ? 15.804 -0.122 -15.260 1.00 96.00 88 PRO A O 1
ATOM 673 N N . ILE A 1 89 ? 14.041 -1.040 -16.291 1.00 95.50 89 ILE A N 1
ATOM 674 C CA . ILE A 1 89 ? 13.034 -0.304 -15.507 1.00 95.50 89 ILE A CA 1
ATOM 675 C C . ILE A 1 89 ? 13.190 -0.510 -13.993 1.00 95.50 89 ILE A C 1
ATOM 677 O O . ILE A 1 89 ? 12.958 0.426 -13.227 1.00 95.50 89 ILE A O 1
ATOM 681 N N . TYR A 1 90 ? 13.653 -1.687 -13.561 1.00 94.44 90 TYR A N 1
ATOM 682 C CA . TYR A 1 90 ? 13.865 -2.010 -12.147 1.00 94.44 90 TYR A CA 1
ATOM 683 C C . TYR A 1 90 ? 15.063 -1.271 -11.537 1.00 94.44 90 TYR A C 1
ATOM 685 O O . TYR A 1 90 ? 15.189 -1.220 -10.317 1.00 94.44 90 TYR A O 1
ATOM 693 N N . GLN A 1 91 ? 15.920 -0.671 -12.369 1.00 93.50 91 GLN A N 1
ATOM 694 C CA . GLN A 1 91 ? 17.016 0.196 -11.934 1.00 93.50 91 GLN A CA 1
ATOM 695 C C . GLN A 1 91 ? 16.618 1.677 -11.901 1.00 93.50 91 GLN A C 1
ATOM 697 O O . GLN A 1 91 ? 17.338 2.487 -11.324 1.00 93.50 91 GLN A O 1
ATOM 702 N N . SER A 1 92 ? 15.486 2.049 -12.511 1.00 96.62 92 SER A N 1
ATOM 703 C CA . SER A 1 92 ? 15.057 3.447 -12.549 1.00 96.62 92 SER A CA 1
ATOM 704 C C . SER A 1 92 ? 14.742 3.968 -11.146 1.00 96.62 92 SER A C 1
ATOM 706 O O . SER A 1 92 ? 14.045 3.316 -10.361 1.00 96.62 92 SER A O 1
ATOM 708 N N . GLU A 1 93 ? 15.201 5.181 -10.836 1.00 96.62 93 GLU A N 1
ATOM 709 C CA . GLU A 1 93 ? 14.947 5.797 -9.529 1.00 96.62 93 GLU A CA 1
ATOM 710 C C . GLU A 1 93 ? 13.452 5.955 -9.247 1.00 96.62 93 GLU A C 1
ATOM 712 O O . GLU A 1 93 ? 13.009 5.742 -8.121 1.00 96.62 93 GLU A O 1
ATOM 717 N N . ALA A 1 94 ? 12.651 6.241 -10.277 1.00 97.38 94 ALA A N 1
ATOM 718 C CA . ALA A 1 94 ? 11.201 6.345 -10.157 1.00 97.38 94 ALA A CA 1
ATOM 719 C C . ALA A 1 94 ? 10.546 5.013 -9.744 1.00 97.38 94 ALA A C 1
ATOM 721 O O . ALA A 1 94 ? 9.615 4.994 -8.936 1.00 97.38 94 ALA A O 1
ATOM 722 N N . PHE A 1 95 ? 11.011 3.878 -10.279 1.00 96.06 95 PHE A N 1
ATOM 723 C CA . PHE A 1 95 ? 10.518 2.565 -9.862 1.00 96.06 95 PHE A CA 1
ATOM 724 C C . PHE A 1 95 ? 10.977 2.231 -8.440 1.00 96.06 95 PHE A C 1
ATOM 726 O O . PHE A 1 95 ? 10.150 1.937 -7.576 1.00 96.06 95 PHE A O 1
ATOM 733 N N . VAL A 1 96 ? 12.281 2.351 -8.175 1.00 95.31 96 VAL A N 1
ATOM 734 C CA . VAL A 1 96 ? 12.877 2.057 -6.865 1.00 95.31 96 VAL A CA 1
ATOM 735 C C . VAL A 1 96 ? 12.255 2.925 -5.767 1.00 95.31 96 VAL A C 1
ATOM 737 O O . VAL A 1 96 ? 11.955 2.431 -4.680 1.00 95.31 96 VAL A O 1
ATOM 740 N N . GLY A 1 97 ? 12.016 4.206 -6.050 1.00 97.44 97 GLY A N 1
ATOM 741 C CA . GLY A 1 97 ? 11.361 5.148 -5.147 1.00 97.44 97 GLY A CA 1
ATOM 742 C C . GLY A 1 97 ? 9.943 4.716 -4.778 1.00 97.44 97 GLY A C 1
ATOM 743 O O . GLY A 1 97 ? 9.606 4.694 -3.595 1.00 97.44 97 GLY A O 1
ATOM 744 N N . ARG A 1 98 ? 9.136 4.281 -5.757 1.00 97.81 98 ARG A N 1
ATOM 745 C CA . ARG A 1 98 ? 7.780 3.761 -5.503 1.00 97.81 98 ARG A CA 1
ATOM 746 C C . ARG A 1 98 ? 7.795 2.501 -4.641 1.00 97.81 98 ARG A C 1
ATOM 748 O O . ARG A 1 98 ? 7.022 2.414 -3.692 1.00 97.81 98 ARG A O 1
ATOM 755 N N . VAL A 1 99 ? 8.700 1.558 -4.912 1.00 96.69 99 VAL A N 1
ATOM 756 C CA . VAL A 1 99 ? 8.836 0.336 -4.098 1.00 96.69 99 VAL A CA 1
ATOM 757 C C . VAL A 1 99 ? 9.247 0.671 -2.663 1.00 96.69 99 VAL A C 1
ATOM 759 O O . VAL A 1 99 ? 8.639 0.174 -1.718 1.00 96.69 99 VAL A O 1
ATOM 762 N N . LYS A 1 100 ? 10.217 1.575 -2.476 1.00 96.62 100 LYS A N 1
ATOM 763 C CA . LYS A 1 100 ? 10.622 2.046 -1.142 1.00 96.62 100 LYS A CA 1
ATOM 764 C C . LYS A 1 100 ? 9.470 2.713 -0.392 1.00 96.62 100 LYS A C 1
ATOM 766 O O . LYS A 1 100 ? 9.287 2.428 0.790 1.00 96.62 100 LYS A O 1
ATOM 771 N N . ALA A 1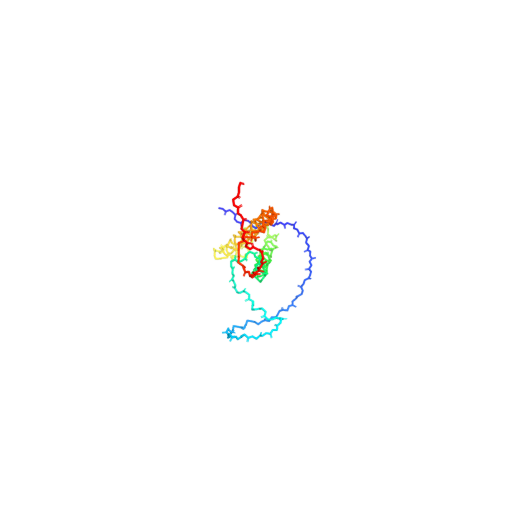 101 ? 8.696 3.562 -1.066 1.00 97.94 101 ALA A N 1
ATOM 772 C CA . ALA A 1 101 ? 7.532 4.218 -0.479 1.00 97.94 101 ALA A CA 1
ATOM 773 C C . ALA A 1 101 ? 6.468 3.199 -0.043 1.00 97.94 101 ALA A C 1
ATOM 775 O O . ALA A 1 101 ? 5.970 3.292 1.077 1.00 97.94 101 ALA A O 1
ATOM 776 N N . MET A 1 102 ? 6.183 2.185 -0.870 1.00 97.81 102 MET A N 1
ATOM 777 C CA . MET A 1 102 ? 5.275 1.087 -0.513 1.00 97.81 102 MET A CA 1
ATOM 778 C C . MET A 1 102 ? 5.766 0.306 0.711 1.00 97.81 102 MET A C 1
ATOM 780 O O . MET A 1 102 ? 4.999 0.114 1.652 1.00 97.81 102 MET A O 1
ATOM 784 N N . CYS A 1 103 ? 7.043 -0.094 0.742 1.00 96.94 103 CYS A N 1
ATOM 785 C CA . CYS A 1 103 ? 7.629 -0.792 1.891 1.00 96.94 103 CYS A CA 1
ATOM 786 C C . CYS A 1 103 ? 7.547 0.043 3.175 1.00 96.94 103 CYS A C 1
ATOM 788 O O . CYS A 1 103 ? 7.183 -0.474 4.232 1.00 96.94 103 CYS A O 1
ATOM 790 N N . LEU A 1 104 ? 7.887 1.333 3.092 1.00 97.31 104 LEU A N 1
ATOM 791 C CA . LEU A 1 104 ? 7.824 2.251 4.225 1.00 97.31 104 LEU A CA 1
ATOM 792 C C . LEU A 1 104 ? 6.388 2.392 4.738 1.00 97.31 104 LEU A C 1
ATOM 794 O O . LEU A 1 104 ? 6.154 2.213 5.933 1.00 97.31 104 LEU A O 1
ATOM 798 N N . TRP A 1 105 ? 5.440 2.674 3.841 1.00 97.50 105 TRP A N 1
ATOM 799 C CA . TRP A 1 105 ? 4.031 2.825 4.187 1.00 97.50 105 TRP A CA 1
ATOM 800 C C . TRP A 1 105 ? 3.481 1.550 4.832 1.00 97.50 105 TRP A C 1
ATOM 802 O O . TRP A 1 105 ? 2.950 1.615 5.936 1.00 97.50 105 TRP A O 1
ATOM 812 N N . TYR A 1 106 ? 3.698 0.382 4.217 1.00 97.00 106 TYR A N 1
ATOM 813 C CA . TYR A 1 106 ? 3.213 -0.897 4.742 1.00 97.00 106 TYR A CA 1
ATOM 814 C C . TYR A 1 106 ? 3.733 -1.160 6.161 1.00 97.00 106 TYR A C 1
ATOM 816 O O . TYR A 1 106 ? 2.956 -1.475 7.066 1.00 97.00 106 TYR A O 1
ATOM 824 N N . ASN A 1 107 ? 5.039 -0.973 6.376 1.00 95.56 107 ASN A N 1
ATOM 825 C CA . ASN A 1 107 ? 5.667 -1.203 7.675 1.00 95.56 107 ASN A CA 1
ATOM 826 C C . ASN A 1 107 ? 5.135 -0.235 8.743 1.00 95.56 107 ASN A C 1
ATOM 828 O O . ASN A 1 107 ? 4.763 -0.676 9.832 1.00 95.56 107 ASN A O 1
ATOM 832 N N . MET A 1 108 ? 5.046 1.062 8.430 1.00 96.50 108 MET A N 1
ATOM 833 C CA . MET A 1 108 ? 4.531 2.069 9.365 1.00 96.50 108 MET A CA 1
ATOM 834 C C . MET A 1 108 ? 3.054 1.835 9.690 1.00 96.50 108 MET A C 1
ATOM 836 O O . MET A 1 108 ? 2.680 1.799 10.860 1.00 96.50 108 MET A O 1
ATOM 840 N N . THR A 1 109 ? 2.207 1.599 8.687 1.00 94.50 109 THR A N 1
ATOM 841 C CA . THR A 1 109 ? 0.770 1.365 8.887 1.00 94.50 109 THR A CA 1
ATOM 842 C C . THR A 1 109 ? 0.513 0.101 9.706 1.00 94.50 109 THR A C 1
ATOM 844 O O . THR A 1 109 ? -0.289 0.129 10.643 1.00 94.50 109 THR A O 1
ATOM 847 N N . LYS A 1 110 ? 1.222 -0.998 9.418 1.00 93.19 110 LYS A N 1
ATOM 848 C CA . LYS A 1 110 ? 1.106 -2.246 10.186 1.00 93.19 110 LYS A CA 1
ATOM 849 C C . LYS A 1 110 ? 1.547 -2.056 11.640 1.00 93.19 110 LYS A C 1
ATOM 851 O O . LYS A 1 110 ? 0.849 -2.509 12.550 1.00 93.19 110 LYS A O 1
ATOM 856 N N . GLN A 1 111 ? 2.661 -1.355 11.864 1.00 94.31 111 GLN A N 1
ATOM 857 C CA . GLN A 1 111 ? 3.151 -1.037 13.205 1.00 94.31 111 GLN A CA 1
ATOM 858 C C . GLN A 1 111 ? 2.152 -0.165 13.971 1.00 94.31 111 GLN A C 1
ATOM 860 O O . GLN A 1 111 ? 1.752 -0.527 15.076 1.00 94.31 111 GLN A O 1
ATOM 865 N N . HIS A 1 112 ? 1.704 0.947 13.386 1.00 92.44 112 HIS A N 1
ATOM 866 C CA . HIS A 1 112 ? 0.750 1.852 14.025 1.00 92.44 112 HIS A CA 1
ATOM 867 C C . HIS A 1 112 ? -0.558 1.149 14.377 1.00 92.44 112 HIS A C 1
ATOM 869 O O . HIS A 1 112 ? -1.068 1.337 15.479 1.00 92.44 112 HIS A O 1
ATOM 875 N N . ARG A 1 113 ? -1.065 0.273 13.503 1.00 89.75 113 ARG A N 1
ATOM 876 C CA . ARG A 1 113 ? -2.252 -0.539 13.794 1.00 89.75 113 ARG A CA 1
ATO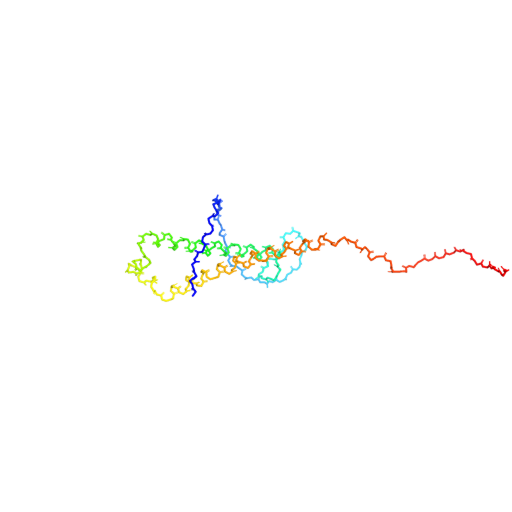M 877 C C . ARG A 1 113 ? -2.048 -1.427 15.021 1.00 89.75 113 ARG A C 1
ATOM 879 O O . ARG A 1 113 ? -2.918 -1.471 15.888 1.00 89.75 113 ARG A O 1
ATOM 886 N N . LEU A 1 114 ? -0.907 -2.109 15.129 1.00 91.06 114 LEU A N 1
ATOM 887 C CA . LEU A 1 114 ? -0.596 -2.931 16.300 1.00 91.06 114 LEU A CA 1
ATOM 888 C C . LEU A 1 114 ? -0.483 -2.079 17.574 1.00 91.06 114 LEU A C 1
ATOM 890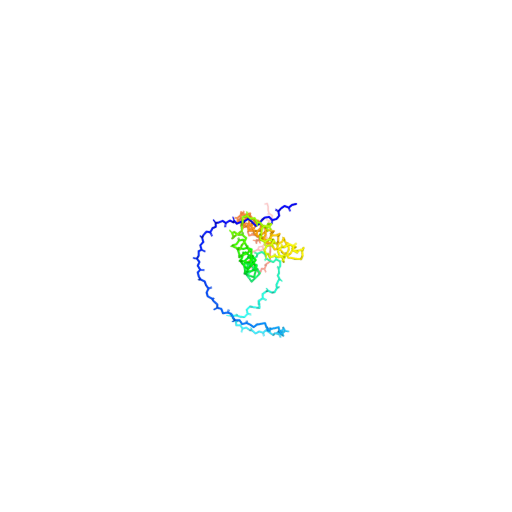 O O . LEU A 1 114 ? -1.067 -2.435 18.597 1.00 91.06 114 LEU A O 1
ATOM 894 N N . THR A 1 115 ? 0.209 -0.939 17.503 1.00 94.56 115 THR A N 1
ATOM 895 C CA . THR A 1 115 ? 0.339 0.006 18.622 1.00 94.56 115 THR A CA 1
ATOM 896 C C . THR A 1 115 ? -1.030 0.488 19.104 1.00 94.56 115 THR A C 1
ATOM 898 O O . THR A 1 115 ? -1.317 0.426 20.297 1.00 94.56 115 THR A O 1
ATOM 901 N N . LEU A 1 116 ? -1.906 0.893 18.183 1.00 90.19 116 LEU A N 1
ATOM 902 C CA . LEU A 1 116 ? -3.269 1.330 18.479 1.00 90.19 116 LEU A CA 1
ATOM 903 C C . LEU A 1 116 ? -4.113 0.211 19.106 1.00 90.19 116 LEU A C 1
ATOM 905 O O . LEU A 1 116 ? -4.817 0.451 20.083 1.00 90.19 116 LEU A O 1
ATOM 909 N N . LEU A 1 117 ? -4.005 -1.025 18.615 1.00 88.25 117 LEU A N 1
ATOM 910 C CA . LEU A 1 117 ? -4.707 -2.169 19.206 1.00 88.25 117 LEU A CA 1
ATOM 911 C C . LEU A 1 117 ? -4.247 -2.463 20.640 1.00 88.25 117 LEU A C 1
ATOM 913 O O . LEU A 1 117 ? -5.077 -2.756 21.501 1.00 88.25 117 LEU A O 1
ATOM 917 N N . ILE A 1 118 ? -2.941 -2.388 20.909 1.00 92.81 118 ILE A N 1
ATOM 918 C CA . ILE A 1 118 ? -2.394 -2.581 22.259 1.00 92.81 118 ILE A CA 1
ATOM 919 C C . ILE A 1 118 ? -2.885 -1.467 23.187 1.00 92.81 118 ILE A C 1
ATOM 921 O O . ILE A 1 118 ? -3.409 -1.762 24.260 1.00 92.81 118 ILE A O 1
ATOM 925 N N . LEU A 1 119 ? -2.785 -0.206 22.757 1.00 92.31 119 LEU A N 1
ATOM 926 C CA . LEU A 1 119 ? -3.266 0.940 23.528 1.00 92.31 119 LEU A CA 1
ATOM 927 C C . LEU A 1 119 ? -4.767 0.835 23.816 1.00 92.31 119 LEU A C 1
ATOM 929 O O . LEU A 1 119 ? -5.174 0.995 24.963 1.00 92.31 119 LEU A O 1
ATOM 933 N N . GLY A 1 120 ? -5.584 0.480 22.820 1.00 88.62 120 GLY A N 1
ATOM 934 C CA . GLY A 1 120 ? -7.023 0.277 22.998 1.00 88.62 120 GLY A CA 1
ATOM 935 C C . GLY A 1 120 ? -7.341 -0.795 24.045 1.00 88.62 120 GLY A C 1
ATOM 936 O O . GLY A 1 120 ? -8.162 -0.570 24.934 1.00 88.62 120 GLY A O 1
ATOM 937 N N . LYS A 1 121 ? -6.632 -1.933 24.014 1.00 88.81 121 LYS A N 1
ATOM 938 C CA . LYS A 1 121 ? -6.775 -2.994 25.027 1.00 88.81 121 LYS A CA 1
ATOM 939 C C . LYS A 1 121 ? -6.368 -2.521 26.423 1.00 88.81 121 LYS A C 1
ATOM 941 O O . LYS A 1 121 ? -7.077 -2.815 27.382 1.00 88.81 121 LYS A O 1
ATOM 946 N N . LEU A 1 122 ? -5.258 -1.793 26.553 1.00 92.56 122 LEU A N 1
ATOM 947 C CA . LEU A 1 122 ? -4.805 -1.251 27.839 1.00 92.56 122 LEU A CA 1
ATOM 948 C C . LEU A 1 122 ? -5.827 -0.266 28.418 1.00 92.56 122 LEU A C 1
ATOM 950 O O . LEU A 1 122 ? -6.209 -0.392 29.579 1.00 92.56 122 LEU A O 1
ATOM 954 N N . LEU A 1 123 ? -6.331 0.657 27.597 1.00 89.12 123 LEU A N 1
ATOM 955 C CA . LEU A 1 123 ? -7.350 1.624 28.006 1.00 89.12 123 LEU A CA 1
ATOM 956 C C . LEU A 1 123 ? -8.649 0.936 28.444 1.00 89.12 123 LEU A C 1
ATOM 958 O O . LEU A 1 123 ? -9.193 1.288 29.488 1.00 89.12 123 LEU A O 1
ATOM 962 N N . ALA A 1 124 ? -9.106 -0.087 27.717 1.00 85.94 124 ALA A N 1
ATOM 963 C CA . ALA A 1 124 ? -10.286 -0.863 28.102 1.00 85.94 124 ALA A CA 1
ATOM 964 C C . ALA A 1 124 ? -10.111 -1.555 29.470 1.00 85.94 124 ALA A C 1
ATOM 966 O O . ALA A 1 124 ? -11.034 -1.575 30.283 1.00 85.94 124 ALA A O 1
ATOM 967 N N . ARG A 1 125 ? -8.912 -2.080 29.768 1.00 88.12 125 ARG A N 1
ATOM 968 C CA . ARG A 1 125 ? -8.602 -2.696 31.074 1.00 88.12 125 ARG A CA 1
ATOM 969 C C . ARG A 1 125 ? -8.568 -1.668 32.204 1.00 88.12 125 ARG A C 1
ATOM 971 O O . ARG A 1 125 ? -9.085 -1.946 33.281 1.00 88.12 125 ARG A O 1
ATOM 978 N N . LEU A 1 126 ? -8.019 -0.479 31.953 1.00 87.00 126 LEU A N 1
ATOM 979 C CA . LEU A 1 126 ? -8.035 0.625 32.918 1.00 87.00 126 LEU A CA 1
ATOM 980 C C . LEU A 1 126 ? -9.461 1.124 33.197 1.00 87.00 126 LEU A C 1
ATOM 982 O O . LEU A 1 126 ? -9.785 1.457 34.335 1.00 87.00 126 LEU A O 1
ATOM 986 N N . GLN A 1 127 ? -10.330 1.145 32.184 1.00 78.12 127 GLN A N 1
ATOM 987 C CA . GLN A 1 127 ? -11.742 1.507 32.343 1.00 78.12 127 GLN A CA 1
ATOM 988 C C . GLN A 1 127 ? -12.540 0.436 33.101 1.00 78.12 127 GLN A C 1
ATOM 990 O O . GLN A 1 127 ? -13.367 0.791 33.934 1.00 78.12 127 GLN A O 1
ATOM 995 N N . GLY A 1 128 ? -12.246 -0.853 32.897 1.00 58.53 128 GLY A N 1
ATOM 996 C CA . GLY A 1 128 ? -12.859 -1.966 33.637 1.00 58.53 128 GLY A CA 1
ATOM 997 C C . GLY A 1 128 ? -12.557 -1.991 35.144 1.00 58.53 128 GLY A C 1
ATOM 998 O O . GLY A 1 128 ? -13.257 -2.673 35.888 1.00 58.53 128 GLY A O 1
ATOM 999 N N . ASN A 1 129 ? -11.573 -1.215 35.614 1.00 50.94 129 ASN A N 1
ATOM 1000 C CA . ASN A 1 129 ? -11.308 -1.005 37.044 1.00 50.94 129 ASN A CA 1
ATOM 1001 C C . ASN A 1 129 ? -12.144 0.129 37.660 1.00 50.94 129 ASN A C 1
ATOM 1003 O O . ASN A 1 129 ? -12.090 0.342 38.871 1.00 50.94 129 ASN A O 1
ATOM 1007 N N . LYS A 1 130 ? -12.951 0.842 36.866 1.00 49.88 130 LYS A N 1
ATOM 1008 C CA . LYS A 1 130 ? -13.946 1.781 37.385 1.00 49.88 130 LYS A CA 1
ATOM 1009 C C . LYS A 1 130 ? -15.208 0.998 37.729 1.00 49.88 130 LYS A C 1
ATOM 1011 O O . LYS A 1 130 ? -16.169 0.972 36.964 1.00 49.88 130 LYS A O 1
ATOM 1016 N N . LYS A 1 131 ? -15.213 0.351 38.900 1.00 44.19 131 LYS A N 1
ATOM 1017 C CA . LYS A 1 131 ? -16.489 0.067 39.559 1.00 44.19 131 LYS A CA 1
ATOM 1018 C C . LYS A 1 131 ? -17.210 1.404 39.716 1.00 44.19 131 LYS A C 1
ATOM 1020 O O . LYS A 1 131 ? -16.657 2.364 40.244 1.00 44.19 131 LYS A O 1
ATOM 1025 N N . ILE A 1 132 ? -18.414 1.427 39.172 1.00 51.88 132 ILE A N 1
ATOM 1026 C CA . ILE A 1 132 ? -19.445 2.445 39.307 1.00 51.88 132 ILE A CA 1
ATOM 1027 C C . ILE A 1 132 ? -19.470 2.954 40.756 1.00 51.88 132 ILE A C 1
ATOM 1029 O O . ILE A 1 132 ? -19.780 2.193 41.669 1.00 51.88 132 ILE A O 1
ATOM 1033 N N . VAL A 1 133 ? -19.162 4.233 40.962 1.00 41.53 133 VAL A N 1
ATOM 1034 C CA . VAL A 1 133 ? -19.736 4.985 42.081 1.00 41.53 133 VAL A CA 1
ATOM 1035 C C . VAL A 1 133 ? -20.935 5.704 41.474 1.00 41.53 133 VAL A C 1
ATOM 1037 O O . VAL A 1 133 ? -20.728 6.574 40.624 1.00 41.53 133 VAL A O 1
ATOM 1040 N N . PRO A 1 134 ? -22.181 5.333 41.812 1.00 36.88 134 PRO A N 1
ATOM 1041 C CA . PRO A 1 134 ? -23.318 6.126 41.403 1.00 36.88 134 PRO A CA 1
ATOM 1042 C C . PRO A 1 134 ? -23.268 7.415 42.222 1.00 36.88 134 PRO A C 1
ATOM 1044 O O . PRO A 1 134 ? -23.596 7.436 43.405 1.00 36.88 134 PRO A O 1
ATOM 1047 N N . LEU A 1 135 ? -22.816 8.497 41.590 1.00 40.88 135 LEU A N 1
ATOM 1048 C CA . LEU A 1 135 ? -23.125 9.848 42.041 1.00 40.88 135 LEU A CA 1
ATOM 1049 C C . LEU A 1 135 ? -24.613 10.080 41.771 1.00 40.88 135 LEU A C 1
ATOM 1051 O O . LEU A 1 135 ? -24.999 10.610 40.736 1.00 40.88 135 LEU A O 1
ATOM 1055 N N . ALA A 1 136 ? -25.444 9.622 42.699 1.00 42.12 136 ALA A N 1
ATOM 1056 C CA . ALA A 1 136 ? -26.831 10.032 42.817 1.00 42.12 136 ALA A CA 1
ATOM 1057 C C . ALA A 1 136 ? -27.125 10.247 44.303 1.00 42.12 136 ALA A C 1
ATOM 1059 O O . ALA A 1 136 ? -27.570 9.338 44.995 1.00 42.12 136 ALA A O 1
ATOM 1060 N N . ASN A 1 137 ? -26.802 11.442 44.798 1.00 37.62 137 ASN A N 1
ATOM 1061 C CA . ASN A 1 137 ? -27.613 12.101 45.820 1.00 37.62 137 ASN A CA 1
ATOM 1062 C C . ASN A 1 137 ? -27.261 13.591 45.908 1.00 37.62 137 ASN A C 1
ATOM 1064 O O . ASN A 1 137 ? -26.378 14.010 46.650 1.00 37.62 137 ASN A O 1
ATOM 1068 N N . HIS A 1 138 ? -27.957 14.359 45.077 1.00 35.88 138 HIS A N 1
ATOM 1069 C CA . HIS A 1 138 ? -28.339 15.760 45.256 1.00 35.88 138 HIS A CA 1
ATOM 1070 C C . HIS A 1 138 ? -29.338 16.019 44.122 1.00 35.88 138 HIS A C 1
ATOM 1072 O O . HIS A 1 138 ? -28.992 15.774 42.972 1.00 35.88 138 HIS A O 1
ATOM 1078 N N . GLY A 1 139 ? -30.582 16.427 44.297 1.00 34.78 139 GLY A N 1
ATOM 1079 C CA . GLY A 1 139 ? -31.437 16.805 45.414 1.00 34.78 139 GLY A CA 1
ATOM 1080 C C . GLY A 1 139 ? -32.788 17.180 44.772 1.00 34.78 139 GLY A C 1
ATOM 1081 O O . GLY A 1 139 ? -32.890 17.180 43.546 1.00 34.78 139 GLY A O 1
ATOM 1082 N N . ASP A 1 140 ? -33.773 17.531 45.595 1.00 32.50 140 ASP A N 1
ATOM 1083 C CA . ASP A 1 140 ? -35.065 18.134 45.215 1.00 32.50 140 ASP A CA 1
ATOM 1084 C C . ASP A 1 140 ? -36.112 17.116 44.715 1.00 32.50 140 ASP A C 1
ATOM 1086 O O . ASP A 1 140 ? -35.906 16.385 43.758 1.00 32.50 140 ASP A O 1
ATOM 1090 N N . GLY A 1 141 ? -37.292 16.954 45.304 1.00 32.88 141 GLY A N 1
ATOM 1091 C CA . GLY A 1 141 ? -38.002 17.708 46.326 1.00 32.88 141 GLY A CA 1
ATOM 1092 C C . GLY A 1 141 ? -39.486 17.587 45.992 1.00 32.88 141 GLY A C 1
ATOM 1093 O O . GLY A 1 141 ? -39.897 18.125 44.971 1.00 32.88 141 GLY A O 1
ATOM 1094 N N . GLN A 1 142 ? -40.286 16.884 46.806 1.00 30.38 142 GLN A N 1
ATOM 1095 C CA . GLN A 1 142 ? -41.745 17.028 46.753 1.00 30.38 142 GLN A CA 1
ATOM 1096 C C . GLN A 1 142 ? -42.477 16.515 48.015 1.00 30.38 142 GLN A C 1
ATOM 1098 O O . GLN A 1 142 ? -42.522 15.317 48.271 1.00 30.38 142 GLN A O 1
ATOM 1103 N N . LEU A 1 143 ? -43.094 17.485 48.706 1.00 31.62 143 LEU A N 1
ATOM 1104 C CA . LEU A 1 143 ? -44.373 17.483 49.441 1.00 31.62 143 LEU A CA 1
ATOM 1105 C C . LEU A 1 143 ? -44.556 16.676 50.750 1.00 31.62 143 LEU A C 1
ATOM 1107 O O . LEU A 1 143 ? -44.768 15.471 50.757 1.00 31.62 143 LEU A O 1
ATOM 1111 N N . ASP A 1 144 ? -44.624 17.480 51.818 1.00 31.86 144 ASP A N 1
ATOM 1112 C CA . ASP A 1 144 ? -45.678 17.574 52.841 1.00 31.86 144 ASP A CA 1
ATOM 1113 C C . ASP A 1 144 ? -4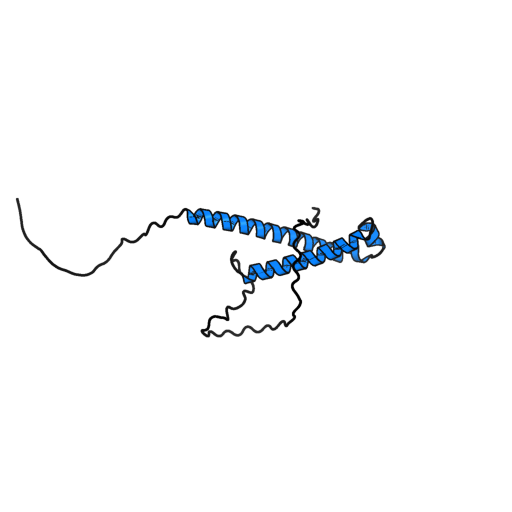5.947 16.450 53.866 1.00 31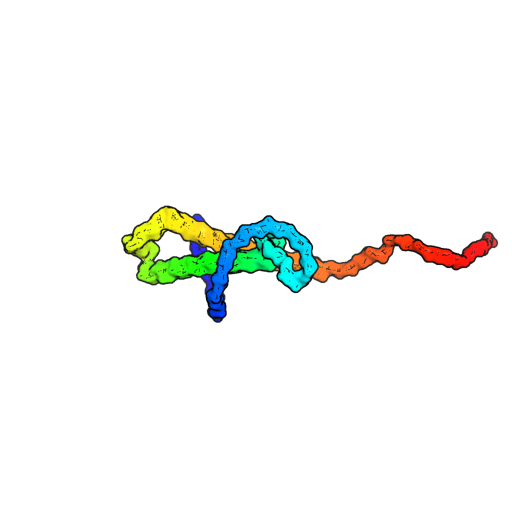.86 144 ASP A C 1
ATOM 1115 O O . ASP A 1 144 ? -46.374 15.343 53.559 1.00 31.86 144 ASP A O 1
ATOM 1119 N N . GLN A 1 145 ? -45.917 16.917 55.126 1.00 35.00 145 GLN A N 1
ATOM 1120 C CA . GLN A 1 145 ? -46.953 16.790 56.167 1.00 35.00 145 GLN A CA 1
ATOM 1121 C C . GLN A 1 145 ? -46.593 15.990 57.437 1.00 35.00 145 GLN A C 1
ATOM 1123 O O . GLN A 1 145 ? -46.175 14.840 57.379 1.00 35.00 145 GLN A O 1
ATOM 1128 N N . PHE A 1 146 ? -46.896 16.629 58.584 1.00 31.42 146 PHE A N 1
ATOM 1129 C CA . PHE A 1 146 ? -46.871 16.160 59.988 1.00 31.42 146 PHE A CA 1
ATOM 1130 C C . PHE A 1 146 ? -45.476 16.113 60.654 1.00 31.42 146 PHE A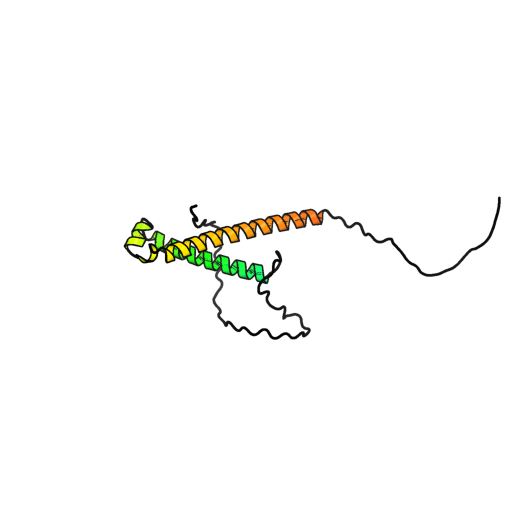 C 1
ATOM 1132 O O . PHE A 1 146 ? -44.586 15.429 60.184 1.00 31.42 146 PHE A O 1
ATOM 1139 N N . LEU A 1 147 ? -45.159 16.788 61.764 1.00 35.78 147 LEU A N 1
ATOM 1140 C CA . LEU A 1 147 ? -45.913 17.483 62.809 1.00 35.78 147 LEU A CA 1
ATOM 1141 C C . LEU A 1 147 ? -45.088 18.681 63.309 1.00 35.78 147 LEU A C 1
ATOM 1143 O O . LEU A 1 147 ? -43.873 18.585 63.468 1.00 35.78 147 LEU A O 1
ATOM 1147 N N . GLY A 1 148 ? -45.768 19.786 63.611 1.00 33.09 148 GLY A N 1
ATOM 1148 C CA . GLY A 1 148 ? -45.207 20.861 64.418 1.00 33.09 148 GLY A CA 1
ATOM 1149 C C . GLY A 1 148 ? -45.369 20.624 65.924 1.00 33.09 148 GLY A C 1
ATOM 1150 O O . GLY A 1 148 ? -46.189 19.817 66.354 1.00 33.09 148 GLY A O 1
ATOM 1151 N N . ALA A 1 149 ? -44.656 21.478 66.660 1.00 35.91 149 ALA A N 1
ATOM 1152 C CA . ALA A 1 149 ? -44.926 21.974 68.012 1.00 35.91 149 ALA A CA 1
ATOM 1153 C C . ALA A 1 149 ? -44.376 21.214 69.238 1.00 35.91 149 ALA A C 1
ATOM 1155 O O . ALA A 1 149 ? -44.667 20.047 69.475 1.00 35.91 149 ALA A O 1
ATOM 1156 N N . GLY A 1 150 ? -43.711 22.007 70.092 1.00 33.12 150 GLY A N 1
ATOM 1157 C CA . GLY A 1 150 ? -43.464 21.764 71.518 1.00 33.12 150 GLY A CA 1
ATOM 1158 C C . GLY A 1 150 ? -42.116 21.097 71.785 1.00 33.12 150 GLY A C 1
ATOM 1159 O O . GLY A 1 150 ? -41.816 20.068 71.209 1.00 33.12 150 GLY A O 1
ATOM 1160 N N . GLY A 1 151 ? -41.235 21.595 72.639 1.00 33.44 151 GLY A N 1
ATOM 1161 C CA . GLY A 1 151 ? -41.403 22.515 73.752 1.00 33.44 151 GLY A CA 1
ATOM 1162 C C . GLY A 1 151 ? -40.319 22.168 74.774 1.00 33.44 151 GLY A C 1
ATOM 1163 O O . GLY A 1 151 ? -39.870 21.029 74.857 1.00 33.44 151 GLY A O 1
ATOM 1164 N N . GLU A 1 152 ? -39.877 23.181 75.496 1.00 37.72 152 GLU A N 1
ATOM 1165 C CA . GLU A 1 152 ? -38.820 23.172 76.502 1.00 37.72 152 GLU A CA 1
ATOM 1166 C C . GLU A 1 152 ? -38.952 22.043 77.542 1.00 37.72 152 GLU A C 1
ATOM 1168 O O . GLU A 1 152 ? -40.016 21.872 78.152 1.00 37.72 152 GLU A O 1
ATOM 1173 N N . ARG A 1 153 ? -37.842 21.342 77.811 1.00 37.12 153 ARG A N 1
ATOM 1174 C CA . ARG A 1 153 ? -37.214 21.223 79.141 1.00 37.12 153 ARG A CA 1
ATOM 1175 C C . ARG A 1 153 ? -35.920 20.418 79.095 1.00 37.12 153 ARG A C 1
ATOM 1177 O O . ARG A 1 153 ? -35.899 19.379 78.404 1.00 37.12 153 ARG A O 1
#

Sequence (153 aa):
MNFRFQRQLARNVSDLSMADSGFGSDATASTANGETNKPFCFGCLSMYCKDCLEIQTIALKQVEDLLLRLESKESLFPSSKAMGAAYPIYQSEAFVGRVKAMCLWYNMTKQHRLTLLILGKLLARLQGNKKIVPLANHGDGQLDQFLGAGGER

Organism: Culex pipiens (NCBI:txid7175)

Secondary structure (DSSP, 8-state):
----------------------------------TT-PPP-S----TT-HHHHHHHHHHHHHHHHHHHHHHHHHTTSSSHHHHHHH-GGGGSHHHHHHHHHHHHHHHHHHHHHHHHHHHHHHHHHHHHT------------------------

Foldseek 3Di:
DDLDQDDPDDDDDDDDDDDDDDDDDDDDDDDDDDPDDDDQDPDDPDLPRPNVVVVLVVLLVVLVVVLVVVVVVQVVDPHLVRVCVVPVVSVDPVNVVVNSVSSVCNVVSVVVNVVSVVVVVVVVVVVVPPDDDPPDDDDDDDDDDDDDDDDDD

pLDDT: mean 72.89, std 25.02, range [30.38, 97.94]

Radius of gyration: 29.91 Å; chains: 1; bounding box: 68×42×97 Å

InterPro domains:
  IPR045801 Mitogen-activated protein kinase kinase kinase, N-terminal [PF19431] (17-123)